Protein AF-A0A967NCM1-F1 (afdb_monomer)

Nearest PDB structures (foldseek):
  2hvv-assembly1_A  TM=9.420E-01  e=3.896E-08  Streptococcus mutans
  1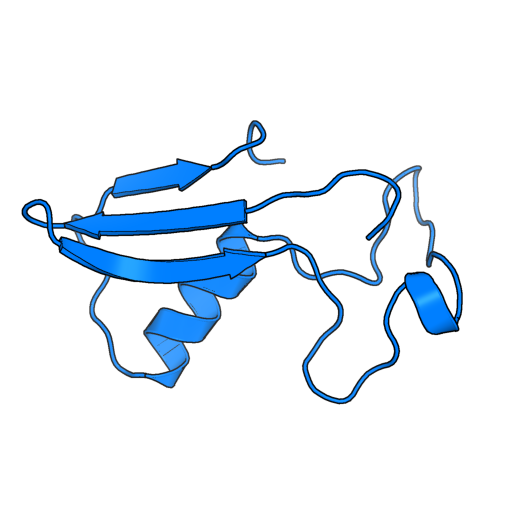vq2-assembly1_A  TM=8.223E-01  e=1.123E-05  Tequatrovirus T4
  4p9c-assembly1_J  TM=8.479E-01  e=5.812E-05  Cyanophage S-TIM5
  4p9e-assembly1_A  TM=8.452E-01  e=1.136E-04  Cyanophage S-TIM5
  6x4g-assembly1_A  TM=6.323E-01  e=1.053E+00  Homo sapiens

Sequence (76 aa):
CPRKHVGAVIVRDKTILSTGYNGSIRGLPHCDEVGHMMEDGHCVRTIHAEINAIIQAAKNGTRIDGASIYVTASPC

Secondary structure (DSSP, 8-state):
-TT---EEEEEETTEEEEEEESBPPTTSPPHHHH---EETTEETTSBPHHHHHHHHHHHTT---TT-EEEESS---

Solvent-accessible surface area (backbone atoms only — not comparable to full-atom values): 4525 Å² total; per-residue (Å²): 70,92,93,57,87,36,45,19,38,33,33,45,94,94,36,82,71,29,52,20,47,36,36,35,56,91,94,51,79,37,43,89,75,74,49,78,43,75,54,98,90,39,63,72,56,40,45,48,12,62,58,37,16,51,51,47,17,62,76,70,71,47,84,61,81,95,46,49,75,50,57,77,53,85,86,130

Mean predicted aligned error: 2.95 Å

pLDDT: mean 94.7, std 3.84, range [80.88, 98.56]

Radius of gyration: 13.19 Å; Cα contacts (8 Å, |Δi|>4): 142; chains: 1; bounding box: 29×16×35 Å

Structure (mmCIF, N/CA/C/O backbone):
data_AF-A0A967NCM1-F1
#
_entry.id   AF-A0A967NCM1-F1
#
loop_
_atom_site.group_PDB
_atom_site.id
_atom_site.type_symbol
_atom_site.label_atom_id
_atom_site.label_alt_id
_atom_site.label_comp_id
_atom_site.label_asym_id
_atom_site.label_entity_id
_atom_site.label_seq_id
_atom_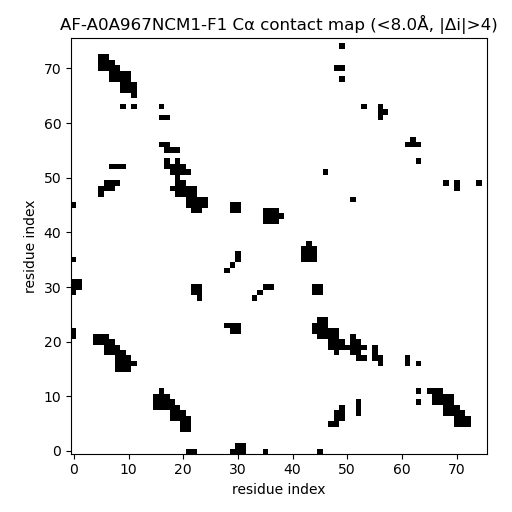site.pdbx_PDB_ins_code
_atom_site.Cartn_x
_atom_site.Cartn_y
_atom_site.Cartn_z
_atom_site.occupancy
_atom_site.B_iso_or_equiv
_atom_site.auth_seq_id
_atom_site.auth_comp_id
_atom_site.auth_asym_id
_atom_site.auth_atom_id
_atom_site.pdbx_PDB_model_num
ATOM 1 N N . CYS A 1 1 ? 6.788 1.449 -8.605 1.00 87.19 1 CYS A N 1
ATOM 2 C CA . CYS A 1 1 ? 6.517 0.964 -9.980 1.00 87.19 1 CYS A CA 1
ATOM 3 C C . CYS A 1 1 ? 6.008 2.131 -10.817 1.00 87.19 1 CYS A C 1
ATOM 5 O O . CYS A 1 1 ? 4.896 2.580 -10.555 1.00 87.19 1 CYS A O 1
ATOM 7 N N . PRO A 1 2 ? 6.773 2.598 -11.818 1.00 87.19 2 PRO A N 1
ATOM 8 C CA . PRO A 1 2 ? 6.409 3.768 -12.622 1.00 87.19 2 PRO A CA 1
ATOM 9 C C . PRO A 1 2 ? 5.070 3.676 -13.351 1.00 87.19 2 PRO A C 1
ATOM 11 O O . PRO A 1 2 ? 4.462 4.698 -13.643 1.00 87.19 2 PRO A O 1
ATOM 14 N N . ARG A 1 3 ? 4.573 2.460 -13.626 1.00 89.56 3 ARG A N 1
ATOM 15 C CA . ARG A 1 3 ? 3.285 2.253 -14.310 1.00 89.56 3 ARG A CA 1
ATOM 16 C C . ARG A 1 3 ? 2.104 2.837 -13.537 1.00 89.56 3 ARG A C 1
ATOM 18 O O . ARG A 1 3 ? 1.139 3.279 -14.150 1.00 89.56 3 ARG A O 1
ATOM 25 N N . LYS A 1 4 ? 2.154 2.785 -12.204 1.00 91.44 4 LYS A N 1
ATOM 26 C CA . LYS A 1 4 ? 1.144 3.363 -11.313 1.00 91.44 4 LYS A CA 1
ATOM 27 C C . LYS A 1 4 ? 1.694 3.405 -9.898 1.00 91.44 4 LYS A C 1
ATOM 29 O O . LYS A 1 4 ? 2.182 2.388 -9.411 1.00 91.44 4 LYS A O 1
ATOM 34 N N . HIS A 1 5 ? 1.569 4.535 -9.218 1.00 94.38 5 HIS A N 1
ATOM 35 C CA . HIS A 1 5 ? 1.876 4.626 -7.794 1.00 94.38 5 HIS A CA 1
ATOM 36 C C . HIS A 1 5 ? 0.623 4.269 -7.002 1.00 94.38 5 HIS A C 1
ATOM 38 O O . HIS A 1 5 ? -0.370 4.991 -7.061 1.00 94.38 5 HIS A O 1
ATOM 44 N N . VAL A 1 6 ? 0.656 3.128 -6.314 1.00 97.25 6 VAL A N 1
ATOM 45 C CA . VAL A 1 6 ? -0.470 2.625 -5.528 1.00 97.25 6 VAL A CA 1
ATOM 46 C C . V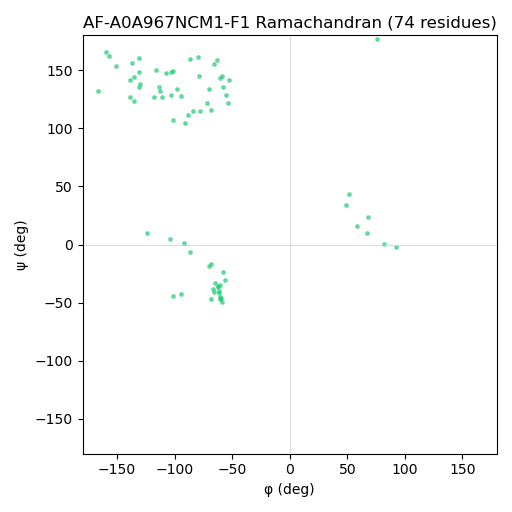AL A 1 6 ? -0.048 2.539 -4.070 1.00 97.25 6 VAL A C 1
ATOM 48 O O . VAL A 1 6 ? 0.966 1.922 -3.749 1.00 97.25 6 VAL A O 1
ATOM 51 N N . GLY A 1 7 ? -0.838 3.157 -3.199 1.00 98.06 7 GLY A N 1
ATOM 52 C CA . GLY A 1 7 ? -0.789 3.006 -1.749 1.00 98.06 7 GLY A CA 1
ATOM 53 C C . GLY A 1 7 ? -2.077 2.392 -1.202 1.00 98.06 7 GLY A C 1
ATOM 54 O O . GLY A 1 7 ? -3.155 2.599 -1.773 1.00 98.06 7 GLY A O 1
ATOM 55 N N . ALA A 1 8 ? -1.941 1.667 -0.093 1.00 98.38 8 ALA A N 1
ATOM 56 C CA . ALA A 1 8 ? -3.022 1.064 0.672 1.00 98.38 8 ALA A CA 1
ATOM 57 C C . ALA A 1 8 ? -2.817 1.288 2.178 1.00 98.38 8 ALA A C 1
ATOM 59 O O . ALA A 1 8 ? -1.688 1.253 2.674 1.00 98.38 8 ALA A O 1
ATOM 60 N N . VAL A 1 9 ? -3.914 1.496 2.906 1.00 98.50 9 VAL A N 1
ATOM 61 C CA . VAL A 1 9 ? -3.929 1.711 4.359 1.00 98.50 9 VAL A CA 1
ATOM 62 C C . VAL A 1 9 ? -5.052 0.884 4.973 1.00 98.50 9 VAL A C 1
ATOM 64 O O . VAL A 1 9 ? -6.210 1.054 4.595 1.00 98.50 9 VAL A O 1
ATOM 67 N N . ILE A 1 10 ? -4.725 0.014 5.928 1.00 98.56 10 ILE A N 1
ATOM 68 C CA . ILE A 1 10 ? -5.709 -0.739 6.714 1.00 98.56 10 ILE A CA 1
ATOM 69 C C . ILE A 1 10 ? -5.985 0.024 8.009 1.00 98.56 10 ILE A C 1
ATOM 71 O O . ILE A 1 10 ? -5.060 0.385 8.737 1.00 98.56 10 ILE A O 1
ATOM 75 N N . VAL A 1 11 ? -7.261 0.272 8.294 1.00 98.56 11 VAL A N 1
ATOM 76 C CA . VAL A 1 11 ? -7.740 1.123 9.386 1.00 98.56 11 VAL A CA 1
ATOM 77 C C . VAL A 1 11 ? -8.820 0.396 10.179 1.00 98.56 11 VAL A C 1
ATOM 79 O O . VAL A 1 11 ? -9.747 -0.169 9.603 1.00 98.56 11 VAL A O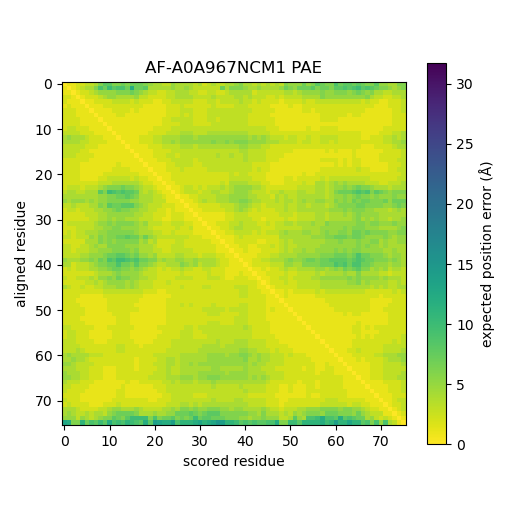 1
ATOM 82 N N . ARG A 1 12 ? -8.751 0.466 11.508 1.00 98.31 12 ARG A N 1
ATOM 83 C CA . ARG A 1 12 ? -9.842 0.068 12.411 1.00 98.31 12 ARG A CA 1
ATOM 84 C C . ARG A 1 12 ? -9.943 1.079 13.541 1.00 98.31 12 ARG A C 1
ATOM 86 O O . ARG A 1 12 ? -8.920 1.584 13.990 1.00 98.31 12 ARG A O 1
ATOM 93 N N . ASP A 1 13 ? -11.160 1.417 13.962 1.00 97.12 13 ASP A N 1
ATOM 94 C CA . ASP A 1 13 ? -11.405 2.364 15.061 1.00 97.12 13 ASP A CA 1
ATOM 95 C C . ASP A 1 13 ? -10.648 3.692 14.888 1.00 97.12 13 ASP A C 1
ATOM 97 O O . ASP A 1 13 ? -10.017 4.209 15.808 1.00 97.12 13 ASP A O 1
ATOM 101 N N . LYS A 1 14 ? -10.669 4.223 13.655 1.00 96.38 14 LYS A N 1
ATOM 102 C CA . LYS A 1 14 ? -9.956 5.449 13.240 1.00 96.38 14 LYS A CA 1
ATOM 103 C C . LYS A 1 14 ? -8.429 5.397 13.437 1.00 96.38 14 LYS A C 1
ATOM 105 O O . LYS A 1 14 ? -7.772 6.430 13.370 1.00 96.38 14 LYS A O 1
ATOM 110 N N . THR A 1 15 ? -7.865 4.206 13.627 1.00 97.69 15 THR A N 1
ATOM 111 C CA . THR A 1 15 ? -6.433 3.968 13.822 1.00 97.69 15 THR A CA 1
ATOM 112 C C . THR A 1 15 ? -5.854 3.214 12.633 1.00 97.69 15 THR A C 1
ATOM 114 O O . THR A 1 15 ? -6.413 2.207 12.193 1.00 97.69 15 THR A O 1
ATOM 117 N N . ILE A 1 16 ? -4.720 3.687 12.116 1.00 98.44 16 ILE A N 1
ATOM 118 C CA . ILE A 1 16 ? -3.972 2.985 11.070 1.00 98.44 16 ILE A CA 1
ATOM 119 C C . ILE A 1 16 ? -3.309 1.752 11.687 1.00 98.44 16 ILE A C 1
ATOM 121 O O . ILE A 1 16 ? -2.527 1.868 12.627 1.00 98.44 16 ILE A O 1
ATOM 125 N N . LEU A 1 17 ? -3.626 0.578 11.146 1.00 98.19 17 LEU A N 1
ATOM 126 C CA . LEU A 1 17 ? -3.078 -0.708 11.577 1.00 98.19 17 LEU A CA 1
ATOM 127 C C . LEU A 1 17 ? -1.868 -1.120 10.740 1.00 98.19 17 LEU A C 1
ATOM 129 O O . LEU A 1 17 ? -0.886 -1.628 11.274 1.00 98.19 17 LEU A O 1
ATOM 133 N N . SER A 1 18 ? -1.951 -0.923 9.425 1.00 98.38 18 SER A N 1
ATOM 134 C CA . SER A 1 18 ? -0.876 -1.247 8.493 1.00 98.38 18 SER A CA 1
ATOM 135 C C . SER A 1 18 ? -0.984 -0.435 7.207 1.00 98.38 18 SER A C 1
ATOM 137 O O . SER A 1 18 ? -2.026 0.142 6.883 1.00 98.38 18 SER A O 1
ATOM 139 N N . THR A 1 19 ? 0.117 -0.378 6.470 1.00 98.25 19 THR A N 1
ATOM 140 C CA . THR A 1 19 ? 0.252 0.333 5.203 1.00 98.25 19 THR A CA 1
ATOM 141 C C . THR A 1 19 ? 1.010 -0.513 4.190 1.00 98.25 19 THR A C 1
ATOM 143 O O . THR A 1 19 ? 1.798 -1.394 4.536 1.00 98.25 19 THR A O 1
ATOM 146 N N . GLY A 1 20 ? 0.786 -0.230 2.912 1.00 97.25 20 GLY A N 1
ATOM 147 C CA . GLY A 1 20 ? 1.507 -0.857 1.817 1.00 97.25 20 GLY A CA 1
ATOM 148 C C . GLY A 1 20 ? 1.594 0.064 0.612 1.00 97.25 20 GLY A C 1
ATOM 149 O O . GLY A 1 20 ? 0.750 0.935 0.410 1.00 97.25 20 GLY A O 1
ATOM 150 N N . TYR A 1 21 ? 2.631 -0.132 -0.193 1.00 96.75 21 TYR A N 1
ATOM 151 C CA . TYR A 1 21 ? 2.770 0.475 -1.512 1.00 96.75 21 TYR A CA 1
ATOM 152 C C . TYR A 1 21 ? 3.141 -0.611 -2.519 1.00 96.75 21 TYR A C 1
ATOM 154 O O . TYR A 1 21 ? 3.618 -1.678 -2.126 1.00 96.75 21 TYR A O 1
ATOM 162 N N . ASN A 1 22 ? 2.928 -0.371 -3.810 1.00 95.69 22 ASN A N 1
ATOM 163 C CA . ASN A 1 22 ? 3.289 -1.350 -4.826 1.00 95.69 22 ASN A CA 1
ATOM 164 C C . ASN A 1 22 ? 4.800 -1.350 -5.125 1.00 95.69 22 ASN A C 1
ATOM 166 O O . ASN A 1 22 ? 5.367 -0.395 -5.667 1.00 95.69 22 ASN A O 1
ATOM 170 N N . GLY A 1 23 ? 5.460 -2.459 -4.802 1.00 94.94 23 GLY A N 1
ATOM 171 C CA . GLY A 1 23 ? 6.914 -2.582 -4.851 1.00 94.94 23 GLY A CA 1
ATOM 172 C C . GLY A 1 23 ? 7.369 -4.031 -4.924 1.00 94.94 23 GLY A C 1
ATOM 173 O O . GLY A 1 23 ? 6.578 -4.948 -4.711 1.00 94.94 23 GLY A O 1
ATOM 174 N N . SER A 1 24 ? 8.638 -4.236 -5.266 1.00 92.38 24 SER A N 1
ATOM 175 C CA . SER A 1 24 ? 9.237 -5.570 -5.277 1.00 92.38 24 SER A CA 1
ATOM 176 C C . SER A 1 24 ? 9.262 -6.176 -3.874 1.00 92.38 24 SER A C 1
ATOM 178 O O . SER A 1 24 ? 9.211 -5.468 -2.865 1.00 92.38 24 SER A O 1
ATOM 180 N N . ILE A 1 25 ? 9.369 -7.503 -3.815 1.00 89.06 25 ILE A N 1
ATOM 181 C CA . ILE A 1 25 ? 9.639 -8.227 -2.568 1.00 89.06 25 ILE A CA 1
ATOM 182 C C . ILE A 1 25 ? 10.884 -7.629 -1.903 1.00 89.06 25 ILE A C 1
ATOM 184 O O . ILE A 1 25 ? 11.856 -7.287 -2.576 1.00 89.0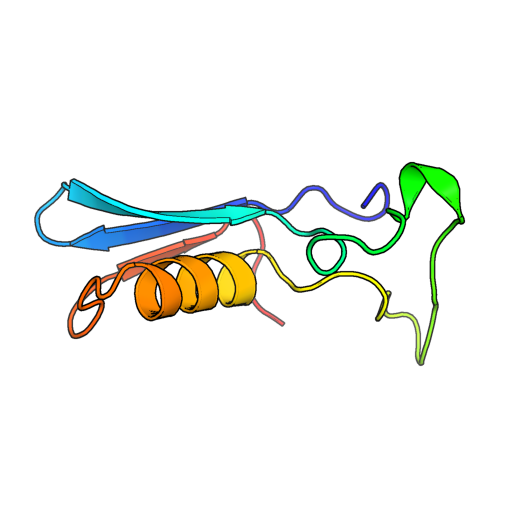6 25 ILE A O 1
ATOM 188 N N . ARG A 1 26 ? 10.873 -7.530 -0.568 1.00 85.81 26 ARG A N 1
ATOM 189 C CA . ARG A 1 26 ? 12.016 -7.022 0.198 1.00 85.81 26 ARG A CA 1
ATOM 190 C C . ARG A 1 26 ? 13.293 -7.789 -0.165 1.00 85.81 26 ARG A C 1
ATOM 192 O O . ARG A 1 26 ? 13.361 -8.995 0.052 1.00 85.81 26 ARG A O 1
ATOM 199 N N . GLY A 1 27 ? 14.306 -7.066 -0.637 1.00 88.19 27 GLY A N 1
ATOM 200 C CA . GLY A 1 27 ? 15.595 -7.631 -1.045 1.00 88.19 27 GLY A CA 1
ATOM 201 C C . GLY A 1 27 ? 15.691 -7.990 -2.530 1.00 88.19 27 GLY A C 1
ATOM 202 O O . GLY A 1 27 ? 16.758 -8.412 -2.961 1.00 88.19 27 GLY A O 1
ATOM 203 N N . LEU A 1 28 ? 14.622 -7.806 -3.312 1.00 91.50 28 LEU A N 1
ATOM 204 C CA . LEU A 1 28 ? 14.670 -7.903 -4.769 1.00 91.50 28 LEU A CA 1
ATOM 205 C C . LEU A 1 28 ? 14.699 -6.513 -5.418 1.00 91.50 28 LEU A C 1
ATOM 207 O O . LEU A 1 28 ? 14.075 -5.590 -4.889 1.00 91.50 28 LEU A O 1
ATOM 211 N N . PRO A 1 29 ? 15.344 -6.373 -6.591 1.00 92.44 29 PRO A N 1
ATOM 212 C CA . PRO A 1 29 ? 15.413 -5.099 -7.292 1.00 92.44 29 PRO A CA 1
ATOM 213 C C . PRO A 1 29 ? 14.042 -4.542 -7.679 1.00 92.44 29 PRO A C 1
ATOM 215 O O . PRO A 1 29 ? 13.128 -5.287 -8.069 1.00 92.44 29 PRO A O 1
ATOM 218 N N . HIS A 1 30 ? 13.901 -3.222 -7.609 1.00 93.12 30 HIS A N 1
ATOM 219 C CA . HIS A 1 30 ? 12.672 -2.518 -7.977 1.00 93.12 30 HIS A CA 1
ATOM 220 C C . HIS A 1 30 ? 12.527 -2.347 -9.495 1.00 93.12 30 HIS A C 1
ATOM 222 O O . HIS A 1 30 ? 13.488 -2.434 -10.255 1.00 93.12 30 HIS A O 1
ATOM 228 N N . CYS A 1 31 ? 11.300 -2.075 -9.958 1.00 92.88 31 CYS A N 1
ATOM 229 C CA . CYS A 1 31 ? 11.058 -1.750 -11.373 1.00 92.88 31 CYS A CA 1
ATOM 230 C C . CYS A 1 31 ? 11.898 -0.558 -11.853 1.00 92.88 31 CYS A C 1
ATOM 232 O O . CYS A 1 31 ? 12.247 -0.499 -13.024 1.00 92.88 31 CYS A O 1
ATOM 234 N N . ASP A 1 32 ? 12.205 0.367 -10.944 1.00 91.06 32 ASP A N 1
ATOM 235 C CA . ASP A 1 32 ? 13.010 1.562 -11.204 1.00 91.06 32 ASP A CA 1
ATOM 236 C C . ASP A 1 32 ? 14.493 1.236 -11.446 1.00 91.06 32 ASP A C 1
ATOM 238 O O . ASP A 1 32 ? 15.216 2.038 -12.026 1.00 91.06 32 ASP A O 1
ATOM 242 N N . GLU A 1 33 ? 14.939 0.048 -11.033 1.00 92.50 33 GLU A N 1
ATOM 243 C CA . GLU A 1 33 ? 16.336 -0.390 -11.119 1.00 92.50 33 GLU A CA 1
ATOM 244 C C . GLU A 1 33 ? 16.565 -1.340 -12.298 1.00 92.50 33 GLU A C 1
ATOM 246 O O . GLU A 1 33 ? 17.551 -1.220 -13.018 1.00 92.50 33 GLU A O 1
ATOM 251 N N . VAL A 1 34 ? 15.659 -2.304 -12.494 1.00 95.06 34 VAL A N 1
ATOM 252 C CA . VAL A 1 34 ? 15.840 -3.411 -13.458 1.00 95.06 34 VAL A CA 1
ATOM 253 C C . VAL A 1 34 ? 14.715 -3.508 -14.488 1.00 95.06 34 VAL A C 1
ATOM 255 O O . VAL A 1 34 ? 14.607 -4.497 -15.213 1.00 95.06 34 VAL A O 1
ATOM 258 N N . GLY A 1 35 ? 13.841 -2.505 -14.531 1.00 92.88 35 GLY A N 1
ATOM 259 C CA . GLY A 1 35 ? 12.683 -2.484 -15.411 1.00 92.88 35 GLY A CA 1
ATOM 260 C C . GLY A 1 35 ? 11.535 -3.392 -14.959 1.00 92.88 35 GLY A C 1
ATOM 261 O O . GLY A 1 35 ? 11.584 -4.123 -13.961 1.00 92.88 35 GLY A O 1
ATOM 262 N N . HIS A 1 36 ? 10.446 -3.326 -15.717 1.00 93.00 36 HIS A N 1
ATOM 263 C CA . HIS A 1 36 ? 9.227 -4.081 -15.448 1.00 93.00 36 HIS A CA 1
ATOM 264 C C . HIS A 1 36 ? 9.346 -5.540 -15.900 1.00 93.00 36 HIS A C 1
ATOM 266 O O . HIS A 1 36 ? 9.951 -5.831 -16.926 1.00 93.00 36 HIS A O 1
ATOM 272 N N . MET A 1 37 ? 8.721 -6.450 -15.151 1.00 93.19 37 MET A N 1
ATOM 273 C CA . MET A 1 37 ? 8.482 -7.826 -15.595 1.00 93.19 37 MET A CA 1
ATOM 274 C C . MET A 1 37 ? 7.027 -7.910 -16.036 1.00 93.19 37 MET A C 1
ATOM 276 O O . MET A 1 37 ? 6.143 -7.802 -15.188 1.00 93.19 37 MET A O 1
ATOM 280 N N . MET A 1 38 ? 6.797 -7.997 -17.344 1.00 93.56 38 MET A N 1
ATOM 281 C CA . MET A 1 38 ? 5.464 -7.916 -17.936 1.00 93.56 38 ME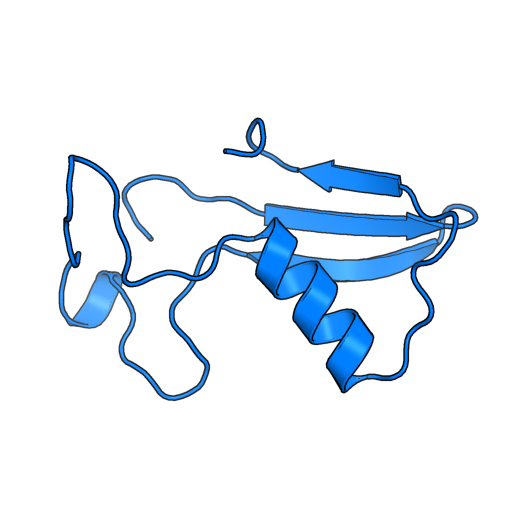T A CA 1
ATOM 282 C C . MET A 1 38 ? 4.958 -9.303 -18.328 1.00 93.56 38 MET A C 1
ATOM 284 O O . MET A 1 38 ? 5.644 -10.010 -19.059 1.00 93.56 38 MET A O 1
ATOM 288 N N . GLU A 1 39 ? 3.751 -9.643 -17.892 1.00 94.12 39 GLU A N 1
ATOM 289 C CA . GLU A 1 39 ? 3.022 -10.860 -18.258 1.00 94.12 39 GLU A CA 1
ATOM 290 C C . GLU A 1 39 ? 1.556 -10.473 -18.484 1.00 94.12 39 GLU A C 1
ATOM 292 O O . GLU A 1 39 ? 0.985 -9.743 -17.674 1.00 94.12 39 GLU A O 1
ATOM 297 N N . ASP A 1 40 ? 0.988 -10.834 -19.637 1.00 92.44 40 ASP A N 1
ATOM 298 C CA . ASP A 1 40 ? -0.391 -10.499 -20.036 1.00 92.44 40 ASP A CA 1
ATOM 299 C C . ASP A 1 40 ? -0.785 -9.016 -19.863 1.00 92.44 40 ASP A C 1
ATOM 301 O O . ASP A 1 40 ? -1.919 -8.667 -19.550 1.00 92.44 40 ASP A O 1
ATOM 305 N N . GLY A 1 41 ? 0.169 -8.097 -20.057 1.00 90.50 41 GLY A N 1
ATOM 306 C CA . GLY A 1 41 ? -0.053 -6.652 -19.890 1.00 90.50 41 GLY A CA 1
ATOM 307 C C . GLY A 1 41 ? 0.025 -6.144 -18.441 1.00 90.50 41 GLY A C 1
ATOM 308 O O . GLY A 1 41 ? -0.065 -4.931 -18.207 1.00 90.50 41 GLY A O 1
ATOM 309 N N . HIS A 1 42 ? 0.295 -7.024 -17.476 1.00 89.06 42 HIS A N 1
ATOM 310 C CA . HIS A 1 42 ? 0.455 -6.721 -16.056 1.00 89.06 42 HIS A CA 1
ATOM 311 C C . HIS A 1 42 ? 1.917 -6.820 -15.607 1.00 89.06 42 HIS A C 1
ATOM 313 O O . HIS A 1 42 ? 2.706 -7.595 -16.134 1.00 89.06 42 HIS A O 1
ATOM 319 N N . CYS A 1 43 ? 2.303 -5.991 -14.632 1.00 92.50 43 CYS A N 1
ATOM 320 C CA . CYS A 1 43 ? 3.653 -6.020 -14.072 1.00 92.50 43 CYS A CA 1
ATOM 321 C C . CYS A 1 43 ? 3.696 -6.966 -12.868 1.00 92.50 43 CYS A C 1
ATOM 323 O O . CYS A 1 43 ? 3.270 -6.583 -11.782 1.00 92.50 43 CYS A O 1
ATOM 325 N N . VAL A 1 44 ? 4.273 -8.153 -13.036 1.00 92.94 44 VAL A N 1
ATOM 326 C CA . VAL A 1 44 ? 4.314 -9.206 -12.003 1.00 92.94 44 VAL A CA 1
ATOM 327 C C . VAL A 1 44 ? 5.495 -9.078 -11.033 1.00 92.94 44 VAL A C 1
ATOM 329 O O . VAL A 1 44 ? 5.569 -9.782 -10.032 1.00 92.94 44 VAL A O 1
ATOM 332 N N . ARG A 1 45 ? 6.420 -8.135 -11.275 1.00 93.62 45 ARG A N 1
ATOM 333 C CA . ARG A 1 45 ? 7.556 -7.867 -10.367 1.00 93.62 45 ARG A CA 1
ATOM 334 C C . ARG A 1 45 ? 7.108 -7.326 -9.006 1.00 93.62 45 ARG A C 1
ATOM 336 O O . ARG A 1 45 ? 7.782 -7.537 -7.999 1.00 93.62 45 ARG A O 1
ATOM 343 N N . THR A 1 46 ? 6.029 -6.552 -8.988 1.00 93.81 46 THR A N 1
ATOM 344 C CA . THR A 1 46 ? 5.589 -5.845 -7.787 1.00 93.81 46 THR A CA 1
ATOM 345 C C . THR A 1 46 ? 4.492 -6.591 -7.065 1.00 93.81 46 THR A C 1
ATOM 347 O O . THR A 1 46 ? 3.483 -6.934 -7.669 1.00 93.81 46 THR A O 1
ATOM 350 N N . ILE A 1 47 ? 4.632 -6.703 -5.750 1.00 94.19 47 ILE A N 1
ATOM 351 C CA . ILE A 1 47 ? 3.503 -6.977 -4.874 1.00 94.19 47 ILE A CA 1
ATOM 352 C C . ILE A 1 47 ? 2.618 -5.729 -4.855 1.00 94.19 47 ILE A C 1
ATOM 354 O O . ILE A 1 47 ? 3.116 -4.604 -4.739 1.00 94.19 47 ILE A O 1
ATOM 358 N N . HIS A 1 48 ? 1.309 -5.924 -4.990 1.00 96.12 48 HIS A N 1
ATOM 359 C CA . HIS A 1 48 ? 0.329 -4.845 -4.920 1.00 96.12 48 HIS A CA 1
ATOM 360 C C . HIS A 1 48 ? 0.279 -4.216 -3.523 1.00 96.12 48 HIS A C 1
ATOM 362 O O . HIS A 1 48 ? 0.651 -4.834 -2.523 1.00 96.12 48 HIS A O 1
ATOM 368 N N . ALA A 1 49 ? -0.160 -2.963 -3.447 1.00 97.38 49 ALA A N 1
ATOM 369 C CA . ALA A 1 49 ? -0.132 -2.202 -2.202 1.00 97.38 49 ALA A CA 1
ATOM 370 C C . ALA A 1 49 ? -0.993 -2.857 -1.112 1.00 97.38 49 ALA A C 1
ATOM 372 O O . ALA A 1 49 ? -0.585 -2.934 0.043 1.00 97.38 49 ALA A O 1
ATOM 373 N N . GLU A 1 50 ? -2.150 -3.380 -1.505 1.00 97.38 50 GLU A N 1
ATOM 374 C CA . GLU A 1 50 ? -3.121 -4.091 -0.682 1.00 97.38 50 GLU A CA 1
ATOM 375 C C . GLU A 1 50 ? -2.484 -5.322 -0.038 1.00 97.38 50 GLU A C 1
ATOM 377 O O . GLU A 1 50 ? -2.529 -5.498 1.180 1.00 97.38 50 GLU A O 1
ATOM 382 N N . ILE A 1 51 ? -1.807 -6.130 -0.856 1.00 96.75 51 ILE A N 1
ATOM 383 C CA . ILE A 1 51 ? -1.116 -7.335 -0.404 1.00 96.75 51 ILE A CA 1
ATOM 384 C C . ILE A 1 51 ? 0.046 -6.967 0.519 1.00 96.75 51 ILE A C 1
ATOM 386 O O . ILE A 1 51 ? 0.208 -7.589 1.564 1.00 96.75 51 ILE A O 1
ATOM 390 N N . ASN A 1 52 ? 0.808 -5.916 0.208 1.00 96.81 52 ASN A N 1
ATOM 391 C CA . ASN A 1 52 ? 1.864 -5.439 1.101 1.00 96.81 52 ASN A CA 1
ATOM 392 C C . ASN A 1 52 ? 1.318 -4.953 2.455 1.00 96.81 52 ASN A C 1
ATOM 394 O O . ASN A 1 52 ? 1.943 -5.228 3.479 1.00 96.81 52 ASN A O 1
ATOM 398 N N . ALA A 1 53 ? 0.148 -4.309 2.495 1.00 97.69 53 ALA A N 1
ATOM 399 C CA . ALA A 1 53 ? -0.489 -3.898 3.748 1.00 97.69 53 ALA A CA 1
ATOM 400 C C . ALA A 1 53 ? -0.944 -5.102 4.595 1.00 97.69 53 ALA A C 1
ATOM 402 O O . ALA A 1 53 ? -0.786 -5.096 5.820 1.00 97.69 53 ALA A O 1
ATOM 403 N N . ILE A 1 54 ? -1.453 -6.160 3.952 1.00 97.38 54 ILE A N 1
ATOM 404 C CA . ILE A 1 54 ? -1.827 -7.421 4.613 1.00 97.38 54 ILE A CA 1
ATOM 405 C C . I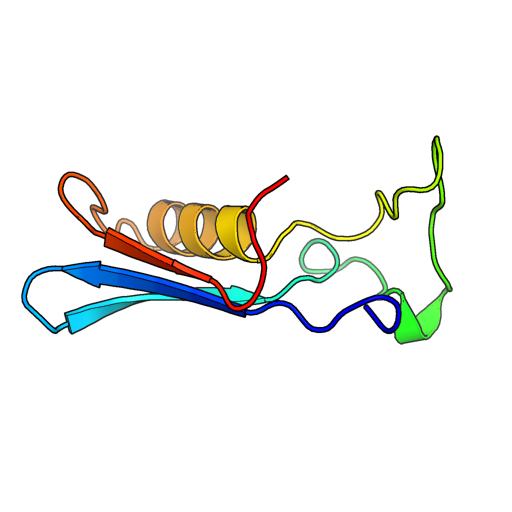LE A 1 54 ? -0.580 -8.158 5.123 1.00 97.38 54 ILE A C 1
ATOM 407 O O . ILE A 1 54 ? -0.535 -8.569 6.281 1.00 97.38 54 ILE A O 1
ATOM 411 N N . ILE A 1 55 ? 0.460 -8.287 4.293 1.00 96.44 55 ILE A N 1
ATOM 412 C CA . ILE A 1 55 ? 1.725 -8.941 4.662 1.00 96.44 55 ILE A CA 1
ATOM 413 C C . ILE A 1 55 ? 2.393 -8.204 5.823 1.00 96.44 55 ILE A C 1
ATOM 415 O O . ILE A 1 55 ? 2.897 -8.850 6.742 1.00 96.44 5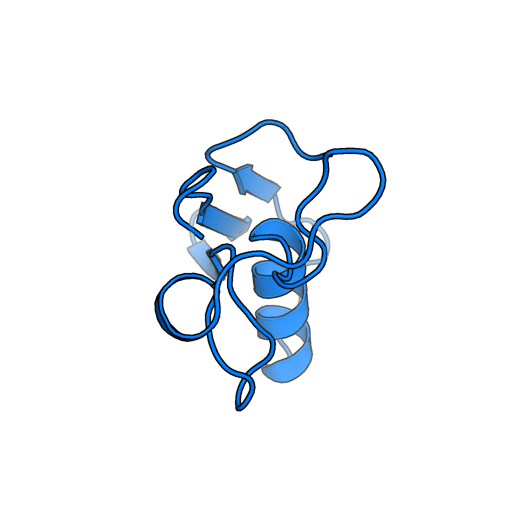5 ILE A O 1
ATOM 419 N N . GLN A 1 56 ? 2.394 -6.867 5.816 1.00 96.88 56 GLN A N 1
ATOM 420 C CA . GLN A 1 56 ? 2.937 -6.077 6.920 1.00 96.88 56 GLN A CA 1
ATOM 421 C C . GLN A 1 56 ? 2.192 -6.377 8.228 1.00 96.88 56 GLN A C 1
ATOM 423 O O . GLN A 1 56 ? 2.838 -6.623 9.247 1.00 96.88 56 GLN A O 1
ATOM 428 N N . ALA A 1 57 ? 0.856 -6.414 8.194 1.00 97.75 57 ALA A N 1
ATOM 429 C CA . ALA A 1 57 ? 0.048 -6.763 9.358 1.00 97.75 57 ALA A CA 1
ATOM 430 C C . ALA A 1 57 ? 0.347 -8.184 9.861 1.00 97.75 57 ALA A C 1
ATOM 432 O O . ALA A 1 57 ? 0.598 -8.371 11.050 1.00 97.75 57 ALA A O 1
ATOM 433 N N . ALA A 1 58 ? 0.402 -9.170 8.960 1.00 97.31 58 ALA A N 1
ATOM 434 C CA . ALA A 1 58 ? 0.715 -10.556 9.302 1.00 97.31 58 ALA A CA 1
ATOM 435 C C . ALA A 1 58 ? 2.111 -10.691 9.931 1.00 97.31 58 ALA A C 1
ATOM 437 O O . ALA A 1 58 ? 2.271 -11.323 10.973 1.00 97.31 58 ALA A O 1
ATOM 438 N N . LYS A 1 59 ? 3.116 -10.036 9.340 1.00 96.12 59 LYS A N 1
ATOM 439 C CA . LYS A 1 59 ? 4.496 -10.039 9.835 1.00 96.12 59 LYS A CA 1
ATOM 440 C C . LYS A 1 59 ? 4.628 -9.411 11.225 1.00 96.12 59 LYS A C 1
ATOM 442 O O . LYS A 1 59 ? 5.451 -9.866 12.013 1.00 96.12 59 LYS A O 1
ATOM 447 N N . ASN A 1 60 ? 3.841 -8.378 11.514 1.00 96.94 60 ASN A N 1
ATOM 448 C CA . ASN A 1 60 ? 3.885 -7.654 12.785 1.00 96.94 60 ASN A CA 1
ATOM 449 C C . ASN A 1 60 ? 2.903 -8.208 13.834 1.00 96.94 60 ASN A C 1
ATOM 451 O O . ASN A 1 60 ? 2.814 -7.659 14.930 1.00 96.94 60 ASN A O 1
ATOM 455 N N . GLY A 1 61 ? 2.144 -9.264 13.517 1.00 96.81 61 GLY A N 1
ATOM 456 C CA . GLY A 1 61 ? 1.128 -9.816 14.417 1.00 96.81 61 GLY A CA 1
ATOM 457 C C . GLY A 1 61 ? -0.071 -8.885 14.643 1.00 96.81 61 GLY A C 1
ATOM 458 O O . GLY A 1 61 ? -0.757 -8.984 15.659 1.00 96.81 61 GLY A O 1
ATOM 459 N N . THR A 1 62 ? -0.339 -7.961 13.718 1.00 97.88 62 THR A N 1
ATOM 460 C CA . THR A 1 62 ? -1.455 -7.016 13.810 1.00 97.88 62 THR A CA 1
ATOM 461 C C . THR A 1 62 ? -2.738 -7.662 13.295 1.00 97.88 62 THR A C 1
ATOM 463 O O . THR A 1 62 ? -2.870 -7.966 12.111 1.00 97.88 62 THR A O 1
ATOM 466 N N . ARG A 1 63 ? -3.727 -7.855 14.176 1.00 97.69 63 ARG A N 1
ATOM 467 C CA . ARG A 1 63 ? -5.048 -8.367 13.782 1.00 97.69 63 ARG A CA 1
ATOM 468 C C . ARG A 1 63 ? -5.800 -7.332 12.943 1.00 97.69 63 ARG A C 1
ATOM 470 O O . ARG A 1 63 ? -6.210 -6.302 13.480 1.00 97.69 63 ARG A O 1
ATOM 477 N N . ILE A 1 64 ? -6.071 -7.670 11.684 1.00 98.00 64 ILE A N 1
ATOM 478 C CA . ILE A 1 64 ? -6.832 -6.844 10.726 1.00 98.00 64 ILE A CA 1
ATOM 479 C C . ILE A 1 64 ? -8.274 -7.319 10.494 1.00 98.00 64 ILE A C 1
ATOM 481 O O . ILE A 1 64 ? -8.985 -6.744 9.680 1.00 98.00 64 ILE A O 1
ATOM 485 N N . ASP A 1 65 ? -8.724 -8.343 11.220 1.00 97.94 65 ASP A N 1
ATOM 486 C CA . ASP A 1 65 ? -10.131 -8.752 11.213 1.00 97.94 65 ASP A CA 1
ATOM 487 C C . ASP A 1 65 ? -11.048 -7.587 11.638 1.00 97.94 65 ASP A C 1
ATOM 489 O O . ASP A 1 65 ? -10.721 -6.834 12.570 1.00 97.94 65 ASP A O 1
ATOM 493 N N . GLY A 1 66 ? -12.149 -7.408 10.902 1.00 97.50 66 GLY A N 1
ATOM 494 C CA . GLY A 1 66 ? -13.081 -6.284 11.051 1.00 97.50 66 GLY A CA 1
ATOM 495 C C . GLY A 1 66 ? -12.529 -4.902 10.661 1.00 97.50 66 GLY A C 1
ATOM 496 O O . GLY A 1 66 ? -13.165 -3.896 10.968 1.00 97.50 66 GLY A O 1
ATOM 497 N N . ALA A 1 67 ? -11.3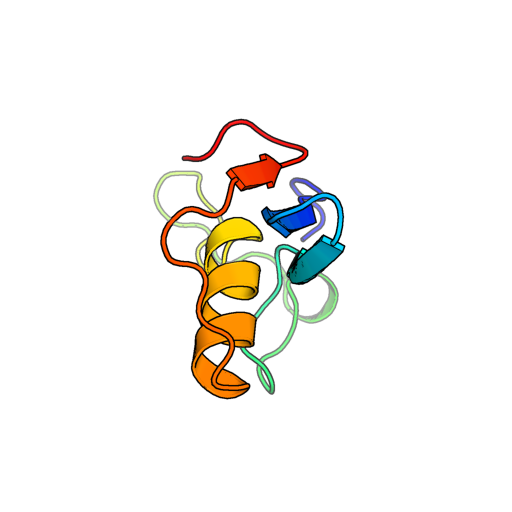49 -4.816 10.036 1.00 98.38 67 ALA A N 1
ATOM 498 C CA . ALA A 1 67 ? -10.784 -3.551 9.565 1.00 98.38 67 ALA A CA 1
ATOM 499 C C . ALA A 1 67 ? -11.273 -3.178 8.154 1.00 98.38 67 ALA A C 1
ATOM 501 O O . ALA A 1 67 ? -11.666 -4.035 7.363 1.00 98.38 67 ALA A O 1
ATOM 502 N N . SER A 1 68 ? -11.172 -1.893 7.818 1.00 98.31 68 SER A N 1
ATOM 503 C CA . SER A 1 68 ? -11.402 -1.366 6.469 1.00 98.31 68 SER A CA 1
ATOM 504 C C . SER A 1 68 ? -10.074 -1.067 5.781 1.00 98.31 68 SER A C 1
ATOM 506 O O . SER A 1 68 ? -9.118 -0.651 6.434 1.00 98.31 68 SER A O 1
ATOM 508 N N . ILE A 1 69 ? -10.013 -1.214 4.458 1.00 98.12 69 ILE A N 1
ATOM 509 C CA . ILE A 1 69 ? -8.848 -0.827 3.656 1.00 98.12 69 ILE A CA 1
ATOM 510 C C . ILE A 1 69 ? -9.195 0.347 2.736 1.00 98.12 69 ILE A C 1
ATOM 512 O O . ILE A 1 69 ? -10.241 0.357 2.092 1.00 98.12 69 ILE A O 1
ATOM 516 N N . TYR A 1 70 ? -8.305 1.333 2.675 1.00 98.12 70 TYR A N 1
ATOM 517 C CA . TYR A 1 70 ? -8.368 2.456 1.744 1.00 98.12 70 TYR A CA 1
ATOM 518 C C . TYR A 1 70 ? -7.234 2.311 0.741 1.00 98.12 70 TYR A C 1
ATOM 520 O O . TYR A 1 70 ? -6.078 2.165 1.139 1.00 98.12 70 TYR A O 1
ATOM 528 N N . VAL A 1 71 ? -7.557 2.349 -0.549 1.00 97.88 71 VAL A N 1
ATOM 529 C CA . VAL A 1 71 ? -6.595 2.132 -1.633 1.00 97.88 71 VAL A CA 1
ATOM 530 C C . VAL A 1 71 ? -6.727 3.257 -2.652 1.00 97.88 71 VAL A C 1
ATOM 532 O O . VAL A 1 71 ? -7.824 3.682 -2.999 1.00 97.88 71 VAL A O 1
ATOM 535 N N . THR A 1 72 ? -5.590 3.751 -3.132 1.00 97.00 72 THR A N 1
ATOM 536 C CA . THR A 1 72 ? -5.514 4.808 -4.167 1.00 97.00 72 THR A CA 1
ATOM 537 C C . THR A 1 72 ? -5.989 4.360 -5.556 1.00 97.00 72 THR A C 1
ATOM 539 O O . THR A 1 72 ? -6.246 5.190 -6.424 1.00 97.00 72 THR A O 1
ATOM 542 N N . ALA A 1 73 ? -6.093 3.053 -5.785 1.00 92.81 73 ALA A N 1
ATOM 543 C CA . ALA A 1 73 ? -6.566 2.443 -7.016 1.00 92.81 73 ALA A CA 1
ATOM 544 C C . ALA A 1 73 ? -7.612 1.379 -6.682 1.00 92.81 73 ALA A C 1
ATOM 546 O O . ALA A 1 73 ? -7.509 0.735 -5.642 1.00 92.81 73 ALA A O 1
ATOM 547 N N . SER A 1 74 ? -8.587 1.173 -7.571 1.00 88.00 74 SER A N 1
ATOM 548 C CA . SER A 1 74 ? -9.465 0.006 -7.482 1.00 88.00 74 SER A CA 1
ATOM 549 C C . SER A 1 74 ? -8.611 -1.272 -7.463 1.00 88.00 74 SER A C 1
ATOM 551 O O . SER A 1 74 ? -7.765 -1.405 -8.358 1.00 88.00 74 SER A O 1
ATOM 553 N N . PRO A 1 75 ? -8.816 -2.180 -6.493 1.00 84.81 75 PRO A N 1
ATOM 554 C CA . PRO A 1 75 ? -8.091 -3.443 -6.443 1.00 84.81 75 PRO A CA 1
ATOM 555 C C . PRO A 1 75 ? -8.321 -4.263 -7.714 1.00 84.81 75 PRO A C 1
ATOM 557 O O . PRO A 1 75 ? -9.411 -4.213 -8.290 1.00 84.81 75 PRO A O 1
ATOM 560 N N . CYS A 1 76 ? -7.293 -4.986 -8.148 1.00 80.88 76 CYS A N 1
ATOM 561 C CA . CYS A 1 76 ? -7.352 -5.921 -9.274 1.00 80.88 76 CYS A CA 1
ATOM 562 C C . CYS A 1 76 ? -7.401 -7.377 -8.812 1.00 80.88 76 CYS A C 1
ATOM 564 O O . CYS A 1 76 ? -6.900 -7.652 -7.695 1.00 80.88 76 CYS A O 1
#

Foldseek 3Di:
DVVDWKKKFKDDPNDTQFIFIWFADPPDDTCVGVNFDDDPNDGPRTDHGVVRRVVRCVVVVNDRVPIDMDMPDDDD